Protein AF-A0A969NJH1-F1 (afdb_monomer)

Structure (mmCIF, N/CA/C/O backbone):
data_AF-A0A969NJH1-F1
#
_entry.id   AF-A0A969NJH1-F1
#
loop_
_atom_site.group_PDB
_atom_site.id
_atom_site.type_symbol
_atom_site.label_atom_id
_atom_site.label_alt_id
_atom_site.label_comp_id
_atom_site.label_asym_id
_atom_site.label_entity_id
_atom_site.label_seq_id
_atom_site.pdbx_PDB_ins_code
_atom_site.Cartn_x
_atom_site.Cartn_y
_atom_site.Cartn_z
_atom_site.occupancy
_atom_site.B_iso_or_equiv
_atom_site.auth_seq_id
_atom_site.auth_comp_id
_atom_site.auth_asym_id
_atom_site.auth_atom_id
_atom_site.pdbx_PDB_model_num
ATOM 1 N N . MET A 1 1 ? 2.969 10.305 9.170 1.00 71.44 1 MET A N 1
ATOM 2 C CA . MET A 1 1 ? 1.567 10.212 8.677 1.00 71.44 1 MET A CA 1
ATOM 3 C C . MET A 1 1 ? 0.953 8.862 9.035 1.00 71.44 1 MET A C 1
ATOM 5 O O . MET A 1 1 ? -0.082 8.848 9.693 1.00 71.44 1 MET A O 1
ATOM 9 N N . LEU A 1 2 ? 1.610 7.749 8.691 1.00 83.62 2 LEU A N 1
ATOM 10 C CA . LEU A 1 2 ? 1.183 6.389 9.056 1.00 83.62 2 LEU A CA 1
ATOM 11 C C . LEU A 1 2 ? 1.029 6.175 10.574 1.00 83.62 2 LEU A C 1
ATOM 13 O O . LEU A 1 2 ? 0.042 5.586 11.007 1.00 83.62 2 LEU A O 1
ATOM 17 N N . ASP A 1 3 ? 1.910 6.763 11.387 1.00 84.75 3 ASP A N 1
ATOM 18 C CA . ASP A 1 3 ? 1.868 6.635 12.856 1.00 84.75 3 ASP A CA 1
ATOM 19 C C . ASP A 1 3 ? 0.573 7.175 13.470 1.00 84.75 3 ASP A C 1
ATOM 21 O O . ASP A 1 3 ? 0.067 6.645 14.459 1.00 84.75 3 ASP A O 1
ATOM 25 N N . SER A 1 4 ? -0.005 8.220 12.867 1.00 86.00 4 SER A N 1
ATOM 26 C CA . SER A 1 4 ? -1.274 8.795 13.324 1.00 86.00 4 SER A CA 1
ATOM 27 C C . SER A 1 4 ? -2.436 7.833 13.076 1.00 86.00 4 SER A C 1
ATOM 29 O O . SER A 1 4 ? -3.305 7.670 13.934 1.00 86.00 4 SER A O 1
ATOM 31 N N . ILE A 1 5 ? -2.423 7.151 11.927 1.00 85.31 5 ILE A N 1
ATOM 32 C CA . ILE A 1 5 ? -3.431 6.154 11.549 1.00 85.31 5 ILE A CA 1
ATOM 33 C C . ILE A 1 5 ? -3.326 4.926 12.461 1.00 85.31 5 ILE A C 1
ATOM 35 O O . ILE A 1 5 ? -4.347 4.447 12.960 1.00 85.31 5 ILE A O 1
ATOM 39 N N . GLN A 1 6 ? -2.102 4.474 12.748 1.00 84.19 6 GLN A N 1
ATOM 40 C CA . GLN A 1 6 ? -1.843 3.356 13.655 1.00 84.19 6 GLN A CA 1
ATOM 41 C C . GLN A 1 6 ? -2.267 3.678 15.094 1.00 84.19 6 GLN A C 1
ATOM 43 O O . GLN A 1 6 ? -2.947 2.880 15.739 1.00 84.19 6 GLN A O 1
ATOM 48 N N . SER A 1 7 ? -1.929 4.874 15.583 1.00 84.19 7 SER A N 1
ATOM 49 C CA . SER A 1 7 ? -2.260 5.323 16.943 1.00 84.19 7 SER A CA 1
ATOM 50 C C . SER A 1 7 ? -3.770 5.433 17.168 1.00 84.19 7 SER A C 1
ATOM 52 O O . SER A 1 7 ? -4.268 5.118 18.246 1.00 84.19 7 SER A O 1
ATOM 54 N N . LYS A 1 8 ? -4.518 5.837 16.135 1.00 85.88 8 LYS A N 1
ATOM 55 C CA . LYS A 1 8 ? -5.987 5.900 16.155 1.00 85.88 8 LYS A CA 1
ATOM 56 C C . LYS A 1 8 ? -6.657 4.537 15.921 1.00 85.88 8 LYS A C 1
ATOM 58 O O . LYS A 1 8 ? -7.882 4.476 15.954 1.00 85.88 8 LYS A O 1
ATOM 63 N N . LYS A 1 9 ? -5.882 3.467 15.682 1.00 81.94 9 LYS A N 1
ATOM 64 C CA . LYS A 1 9 ? -6.352 2.096 15.395 1.00 81.94 9 LYS A CA 1
ATOM 65 C C . LYS A 1 9 ? -7.459 2.036 14.333 1.00 81.94 9 LYS A C 1
ATOM 67 O O . LYS A 1 9 ? -8.366 1.216 14.425 1.00 81.94 9 LYS A O 1
ATOM 72 N N . LEU A 1 10 ? -7.392 2.914 13.331 1.00 81.44 10 LEU A N 1
ATOM 73 C CA . LEU A 1 10 ? -8.421 2.991 12.285 1.00 81.44 10 LEU A CA 1
ATOM 74 C C . LEU A 1 10 ? -8.332 1.816 11.310 1.00 81.44 10 LEU A C 1
ATOM 76 O O . LEU A 1 10 ? -9.325 1.437 10.701 1.00 81.44 10 LEU A O 1
ATOM 80 N N . ILE A 1 11 ? -7.125 1.280 11.142 1.00 84.38 11 ILE A N 1
ATOM 81 C CA . ILE A 1 11 ? -6.786 0.226 10.194 1.00 84.38 11 ILE A CA 1
ATOM 82 C C . ILE A 1 11 ? -5.791 -0.698 10.902 1.00 84.38 11 ILE A C 1
ATOM 84 O O . ILE A 1 11 ? -4.860 -0.214 11.550 1.00 84.38 11 ILE A O 1
ATOM 88 N N . VAL A 1 12 ? -5.995 -2.014 10.814 1.00 83.00 12 VAL A N 1
ATOM 89 C CA . VAL A 1 12 ? -5.195 -3.021 11.531 1.00 83.00 12 VAL A CA 1
ATOM 90 C C . VAL A 1 12 ? -4.718 -4.136 10.600 1.00 83.00 12 VAL A C 1
ATOM 92 O O . VAL A 1 12 ? -5.355 -4.441 9.594 1.00 83.00 12 VAL A O 1
ATOM 95 N N . GLY A 1 13 ? -3.593 -4.762 10.952 1.00 86.19 13 GLY A N 1
ATOM 96 C CA . GLY A 1 13 ? -3.087 -5.960 10.278 1.00 86.19 13 GLY A CA 1
ATOM 97 C C . GLY A 1 13 ? -2.629 -5.724 8.836 1.00 86.19 13 GLY A C 1
ATOM 98 O O . GLY A 1 13 ? -1.968 -4.733 8.531 1.00 86.19 13 GLY A O 1
ATOM 99 N N . GLU A 1 14 ? -2.975 -6.655 7.945 1.00 87.94 14 GLU A N 1
ATOM 100 C CA . GLU A 1 14 ? -2.568 -6.648 6.531 1.00 87.94 14 GLU A CA 1
ATOM 101 C C . GLU A 1 14 ? -2.977 -5.360 5.801 1.00 87.94 14 GLU A C 1
ATOM 103 O O . GLU A 1 14 ? -2.234 -4.843 4.966 1.00 87.94 14 GLU A O 1
ATOM 108 N N . LEU A 1 15 ? -4.127 -4.792 6.167 1.00 88.06 15 LEU A N 1
ATOM 109 C CA . LEU A 1 15 ? -4.665 -3.588 5.547 1.00 88.06 15 LEU A CA 1
ATOM 110 C C . LEU A 1 15 ? -3.799 -2.350 5.829 1.00 88.06 15 LEU A C 1
ATOM 112 O O . LEU A 1 15 ? -3.655 -1.476 4.976 1.00 88.06 15 LEU A O 1
ATOM 116 N N . PHE A 1 16 ? -3.152 -2.306 6.998 1.00 91.25 16 PHE A N 1
ATOM 117 C CA . PHE A 1 16 ? -2.192 -1.255 7.331 1.00 91.25 16 PHE A CA 1
ATOM 118 C C . PHE A 1 16 ? -0.911 -1.382 6.500 1.00 91.25 16 PHE A C 1
ATOM 120 O O . PHE A 1 16 ? -0.398 -0.381 6.002 1.00 91.25 16 PHE A O 1
ATOM 127 N N . ASN A 1 17 ? -0.426 -2.610 6.292 1.00 90.88 17 ASN A N 1
ATOM 128 C CA . ASN A 1 17 ? 0.753 -2.860 5.461 1.00 90.88 17 ASN A CA 1
ATOM 129 C C . ASN A 1 17 ? 0.501 -2.441 4.006 1.00 90.88 17 ASN A C 1
ATOM 131 O O . ASN A 1 17 ? 1.335 -1.759 3.410 1.00 90.88 17 ASN A O 1
ATOM 135 N N . LYS A 1 18 ? -0.680 -2.769 3.468 1.00 91.88 18 LYS A N 1
ATOM 136 C CA . LYS A 1 18 ? -1.117 -2.333 2.134 1.00 91.88 18 LYS A CA 1
ATOM 137 C C . LYS A 1 18 ? -1.202 -0.813 2.034 1.00 91.88 18 LYS A C 1
ATOM 139 O O . LYS A 1 18 ? -0.656 -0.231 1.101 1.00 91.88 18 LYS A O 1
ATOM 144 N N . LEU A 1 19 ? -1.808 -0.152 3.021 1.00 92.56 19 LEU A N 1
ATOM 145 C CA . LEU A 1 19 ? -1.876 1.310 3.056 1.00 92.56 19 LEU A CA 1
ATOM 146 C C . LEU A 1 19 ? -0.482 1.957 3.097 1.00 92.56 19 LEU A C 1
ATOM 148 O O . LEU A 1 19 ? -0.240 2.938 2.396 1.00 92.56 19 LEU A O 1
ATOM 152 N N . SER A 1 20 ? 0.438 1.405 3.890 1.00 92.50 20 SER A N 1
ATOM 153 C CA . SER A 1 20 ? 1.827 1.873 3.954 1.00 92.50 20 SER A CA 1
ATOM 154 C C . SER A 1 20 ? 2.514 1.807 2.589 1.00 92.50 20 SER A C 1
ATOM 156 O O . SER A 1 20 ? 3.126 2.785 2.147 1.00 92.50 20 SER A O 1
ATOM 158 N N . GLN A 1 21 ? 2.348 0.686 1.883 1.00 92.75 21 GLN A N 1
ATOM 159 C CA . GLN A 1 21 ? 2.879 0.511 0.536 1.00 92.75 21 GLN A CA 1
ATOM 160 C C . GLN A 1 21 ? 2.259 1.508 -0.455 1.00 92.75 21 GLN A C 1
ATOM 162 O O . GLN A 1 21 ? 3.003 2.189 -1.158 1.00 92.75 21 GLN A O 1
ATOM 167 N N . ILE A 1 22 ? 0.927 1.652 -0.469 1.00 93.50 22 ILE A N 1
ATOM 168 C CA . ILE A 1 22 ? 0.206 2.581 -1.358 1.00 93.50 22 ILE A CA 1
ATOM 169 C C . ILE A 1 22 ? 0.733 4.010 -1.199 1.00 93.50 22 ILE A C 1
ATOM 171 O O . ILE A 1 22 ? 1.092 4.652 -2.186 1.00 93.50 22 ILE A O 1
ATOM 175 N N . LEU A 1 23 ? 0.811 4.508 0.040 1.00 91.88 23 LEU A N 1
ATOM 176 C CA . LEU A 1 23 ? 1.247 5.882 0.303 1.00 91.88 23 LEU A CA 1
ATOM 177 C C . LEU A 1 23 ? 2.718 6.095 -0.066 1.00 91.88 23 LEU A C 1
ATOM 179 O O . LEU A 1 23 ? 3.055 7.128 -0.639 1.00 91.88 23 LEU A O 1
ATOM 183 N N . SER A 1 24 ? 3.576 5.101 0.179 1.00 91.25 24 SER A N 1
ATOM 184 C CA . SER A 1 24 ? 4.992 5.168 -0.202 1.00 91.25 24 SER A CA 1
ATOM 18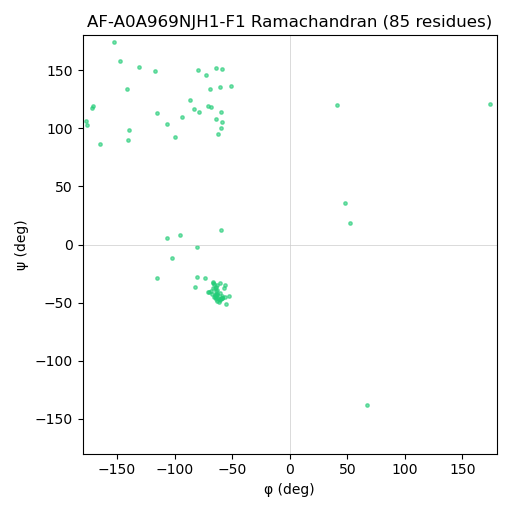5 C C . SER A 1 24 ? 5.162 5.239 -1.722 1.00 91.25 24 SER A C 1
ATOM 187 O O . SER A 1 24 ? 5.890 6.090 -2.232 1.00 91.25 24 SER A O 1
ATOM 189 N N . THR A 1 25 ? 4.460 4.380 -2.467 1.00 91.38 25 THR A N 1
ATOM 190 C CA . THR A 1 25 ? 4.491 4.386 -3.936 1.00 91.38 25 THR A CA 1
ATOM 191 C C . THR A 1 25 ? 3.921 5.685 -4.508 1.00 91.38 25 THR A C 1
ATOM 193 O O . THR A 1 25 ? 4.484 6.229 -5.458 1.00 91.38 25 THR A O 1
ATOM 196 N N . ALA A 1 26 ? 2.841 6.214 -3.924 1.00 91.50 26 ALA A N 1
ATOM 197 C CA . ALA A 1 26 ? 2.233 7.472 -4.350 1.00 91.50 26 ALA A CA 1
ATOM 198 C C . ALA A 1 26 ? 3.166 8.674 -4.133 1.00 91.50 26 ALA A C 1
ATOM 200 O O . ALA A 1 26 ? 3.314 9.500 -5.036 1.00 91.50 26 ALA A O 1
ATOM 201 N N . ASP A 1 27 ? 3.836 8.751 -2.981 1.00 91.56 27 ASP A N 1
ATOM 202 C CA . ASP A 1 27 ? 4.801 9.817 -2.699 1.00 91.56 27 ASP A CA 1
ATOM 203 C C . ASP A 1 27 ? 5.994 9.756 -3.659 1.00 91.56 27 ASP A C 1
ATOM 205 O O . ASP A 1 27 ? 6.393 10.781 -4.221 1.00 91.56 27 ASP A O 1
ATOM 209 N N . LEU A 1 28 ? 6.518 8.558 -3.934 1.00 91.31 28 LEU A N 1
ATOM 210 C CA . LEU A 1 28 ? 7.580 8.375 -4.925 1.00 91.31 28 LEU A CA 1
ATOM 211 C C . LEU A 1 28 ? 7.129 8.828 -6.321 1.00 91.31 28 LEU A C 1
ATOM 213 O O . LEU A 1 28 ? 7.841 9.585 -6.985 1.00 91.31 28 LEU A O 1
ATOM 217 N N . ALA A 1 29 ? 5.938 8.417 -6.758 1.00 90.00 29 ALA A N 1
ATOM 218 C CA . ALA A 1 29 ? 5.417 8.780 -8.071 1.00 90.00 29 ALA A CA 1
ATOM 219 C C . ALA A 1 29 ? 5.165 10.291 -8.214 1.00 90.00 29 ALA A C 1
ATOM 221 O O . ALA A 1 29 ? 5.425 10.876 -9.267 1.00 90.00 29 ALA A O 1
ATOM 222 N N . LYS A 1 30 ? 4.689 10.940 -7.145 1.00 85.56 30 LYS A N 1
ATOM 223 C CA . LYS A 1 30 ? 4.312 12.357 -7.151 1.00 85.56 30 LYS A CA 1
ATOM 224 C C . LYS A 1 30 ? 5.501 13.300 -6.969 1.00 85.56 30 LYS A C 1
ATOM 226 O O . LYS A 1 30 ? 5.519 14.366 -7.580 1.00 85.56 30 LYS A O 1
ATOM 231 N N . PHE A 1 31 ? 6.487 12.925 -6.151 1.00 88.38 31 PHE A N 1
ATOM 232 C CA . PHE A 1 31 ? 7.572 13.827 -5.750 1.00 88.38 31 PHE A CA 1
ATOM 233 C C . PHE A 1 31 ? 8.957 13.405 -6.250 1.00 88.38 31 PHE A C 1
ATOM 235 O O . PHE A 1 31 ? 9.788 14.272 -6.513 1.00 88.38 31 PHE A O 1
ATOM 242 N N . ALA A 1 32 ? 9.217 12.110 -6.450 1.00 84.50 32 ALA A N 1
ATOM 243 C CA . ALA A 1 32 ? 10.547 11.615 -6.824 1.00 84.50 32 ALA A CA 1
ATOM 244 C C . ALA A 1 32 ? 10.750 11.428 -8.343 1.00 84.50 32 ALA A C 1
ATOM 246 O O . ALA A 1 32 ? 11.763 10.869 -8.758 1.00 84.50 32 ALA A O 1
ATOM 247 N N . LYS A 1 33 ? 9.799 11.867 -9.188 1.00 86.19 33 LYS A N 1
ATOM 248 C CA . LYS A 1 33 ? 9.737 11.557 -10.640 1.00 86.19 33 LYS A CA 1
ATOM 249 C C . LYS A 1 33 ? 9.809 10.052 -10.944 1.00 86.19 33 LYS A C 1
ATOM 251 O O . LYS A 1 33 ? 10.114 9.657 -12.071 1.00 86.19 33 LYS A O 1
ATOM 256 N N . PHE A 1 34 ? 9.533 9.217 -9.946 1.00 90.25 34 PHE A N 1
ATOM 257 C CA . PHE A 1 34 ? 9.513 7.776 -10.094 1.00 90.25 34 PHE A CA 1
ATOM 258 C C . PHE A 1 34 ? 8.319 7.386 -10.965 1.00 90.25 34 PHE A C 1
ATOM 260 O O . PHE A 1 34 ? 7.209 7.880 -10.776 1.00 90.25 34 PHE A O 1
ATOM 267 N N . LYS A 1 35 ? 8.545 6.507 -11.938 1.00 90.69 35 LYS A N 1
ATOM 268 C CA . LYS A 1 35 ? 7.468 5.895 -12.713 1.00 90.69 35 LYS A CA 1
ATOM 269 C C . LYS A 1 35 ? 7.345 4.446 -12.252 1.00 90.69 35 LYS A C 1
ATOM 271 O O . LYS A 1 35 ? 8.221 3.662 -12.618 1.00 90.69 35 LYS A O 1
ATOM 276 N N . PRO A 1 36 ? 6.324 4.104 -11.445 1.00 90.38 36 PRO A N 1
ATOM 277 C CA . PRO A 1 36 ? 6.111 2.722 -11.038 1.00 90.38 36 PRO A CA 1
ATOM 278 C C . PRO A 1 36 ? 5.919 1.835 -12.265 1.00 90.38 36 PRO A C 1
ATOM 280 O O . PRO A 1 36 ? 5.428 2.288 -13.307 1.00 90.38 36 PRO A O 1
ATOM 283 N N . LEU A 1 37 ? 6.301 0.566 -12.141 1.00 94.19 37 LEU A N 1
ATOM 284 C CA . LEU A 1 37 ? 6.036 -0.401 -13.198 1.00 94.19 37 LEU A CA 1
ATOM 285 C C . LEU A 1 37 ? 4.517 -0.575 -13.369 1.00 94.19 37 LEU A C 1
ATOM 287 O O . LEU A 1 37 ? 3.777 -0.445 -12.390 1.00 94.19 37 LEU A O 1
ATOM 291 N N . PRO A 1 38 ? 4.026 -0.927 -14.574 1.00 94.69 38 PRO A N 1
ATOM 292 C CA . PRO A 1 38 ? 2.592 -1.109 -14.805 1.00 94.69 38 PRO A CA 1
ATOM 293 C C . PRO A 1 38 ? 1.942 -2.067 -13.797 1.00 94.69 38 PRO A C 1
ATOM 295 O O . PRO A 1 38 ? 0.924 -1.740 -13.198 1.00 94.69 38 PRO A O 1
ATOM 298 N N . ALA A 1 39 ? 2.598 -3.196 -13.515 1.00 94.25 39 ALA A N 1
ATOM 299 C CA . ALA A 1 39 ? 2.109 -4.181 -12.554 1.00 94.25 39 ALA A CA 1
ATOM 300 C C . ALA A 1 39 ? 2.035 -3.644 -11.110 1.00 94.25 39 ALA A C 1
ATOM 302 O O . ALA A 1 39 ? 1.106 -3.979 -10.379 1.00 94.25 39 ALA A O 1
ATOM 303 N N . GLU A 1 40 ? 2.991 -2.806 -10.695 1.00 91.31 40 GLU A N 1
ATOM 304 C CA . GLU A 1 40 ? 3.003 -2.198 -9.358 1.00 91.31 40 GLU A CA 1
ATOM 305 C C . GLU A 1 40 ? 1.900 -1.150 -9.220 1.00 91.31 40 GLU A C 1
ATOM 307 O O . GLU A 1 40 ? 1.222 -1.095 -8.195 1.00 91.31 40 GLU A O 1
ATOM 312 N N . ASN A 1 41 ? 1.691 -0.346 -10.266 1.00 92.88 41 ASN A N 1
ATOM 313 C CA . ASN A 1 41 ? 0.599 0.617 -10.316 1.00 92.88 41 ASN A CA 1
ATOM 314 C C . ASN A 1 41 ? -0.765 -0.086 -10.255 1.00 92.88 41 ASN A C 1
ATOM 316 O O . ASN A 1 41 ? -1.621 0.305 -9.463 1.00 92.88 41 ASN A O 1
ATOM 320 N N . ASP A 1 42 ? -0.949 -1.157 -11.028 1.00 94.88 42 ASP A N 1
ATOM 321 C CA . ASP A 1 42 ? -2.191 -1.934 -11.032 1.00 94.88 42 ASP A CA 1
ATOM 322 C C . ASP A 1 42 ? -2.458 -2.596 -9.676 1.00 94.88 42 ASP A C 1
ATOM 324 O O . ASP A 1 42 ? -3.599 -2.630 -9.208 1.00 94.88 42 ASP A O 1
ATOM 328 N N . LEU A 1 43 ? -1.412 -3.109 -9.022 1.00 93.81 43 LEU A N 1
ATOM 329 C CA . LEU A 1 43 ? -1.512 -3.656 -7.672 1.00 93.81 43 LEU A CA 1
ATOM 330 C C . LEU A 1 43 ? -1.901 -2.569 -6.659 1.00 93.81 43 LEU A C 1
ATOM 332 O O . LEU A 1 43 ? -2.813 -2.779 -5.862 1.00 93.81 43 LEU A O 1
ATOM 336 N N . CYS A 1 44 ? -1.263 -1.398 -6.735 1.00 93.69 44 CYS A N 1
ATOM 337 C CA . CYS A 1 44 ? -1.556 -0.245 -5.885 1.00 93.69 44 CYS A CA 1
ATOM 338 C C . CYS A 1 44 ? -3.019 0.207 -6.027 1.00 93.69 44 CYS A C 1
ATOM 340 O O . CYS A 1 44 ? -3.710 0.420 -5.028 1.00 93.69 44 CYS A O 1
ATOM 342 N N . LEU A 1 45 ? -3.530 0.276 -7.260 1.00 93.88 45 LEU A N 1
ATOM 343 C CA . LEU A 1 45 ? -4.931 0.593 -7.541 1.00 93.88 45 LEU A CA 1
ATOM 344 C C . LEU A 1 45 ? -5.887 -0.439 -6.933 1.00 93.88 45 LEU A C 1
ATOM 346 O O . LEU A 1 45 ? -6.824 -0.058 -6.232 1.00 93.88 45 LEU A O 1
ATOM 350 N N . LYS A 1 46 ? -5.645 -1.738 -7.149 1.0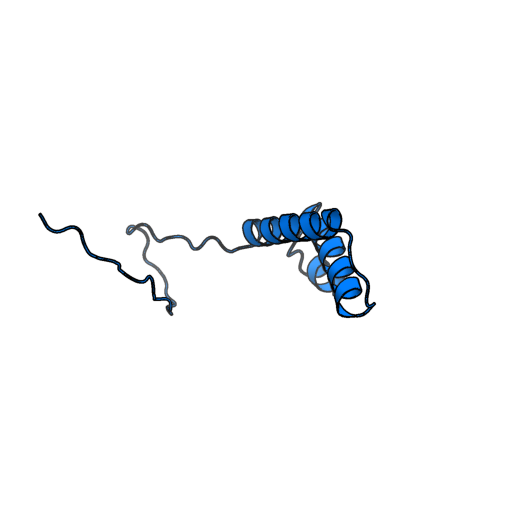0 94.69 46 LYS A N 1
ATOM 351 C CA . LYS A 1 46 ? -6.485 -2.817 -6.596 1.00 94.69 46 LYS A CA 1
ATOM 352 C C . LYS A 1 46 ? -6.544 -2.779 -5.072 1.00 94.69 46 LYS A C 1
ATOM 354 O O . LYS A 1 46 ? -7.629 -2.863 -4.499 1.00 94.69 46 LYS A O 1
ATOM 359 N N . ASP A 1 47 ? -5.394 -2.618 -4.425 1.00 93.44 47 ASP A N 1
ATOM 360 C CA . ASP A 1 47 ? -5.323 -2.541 -2.967 1.00 93.44 47 ASP A CA 1
ATOM 361 C C . ASP A 1 47 ? -6.000 -1.270 -2.432 1.00 93.44 47 ASP A C 1
ATOM 363 O O . ASP A 1 47 ? -6.647 -1.318 -1.385 1.00 93.44 47 ASP A O 1
ATOM 367 N N . THR A 1 48 ? -5.939 -0.159 -3.174 1.00 94.06 48 THR A N 1
ATOM 368 C CA . THR A 1 48 ? -6.644 1.082 -2.819 1.00 94.06 48 THR A CA 1
ATOM 369 C C . THR A 1 48 ? -8.161 0.908 -2.884 1.00 94.06 48 THR A C 1
ATOM 371 O O . THR A 1 48 ? -8.858 1.305 -1.951 1.00 94.06 48 THR A O 1
ATOM 374 N N . TYR A 1 49 ? -8.687 0.281 -3.941 1.00 94.12 49 TYR A N 1
ATOM 375 C CA . TYR A 1 49 ? -10.122 -0.008 -4.037 1.00 94.12 49 TYR A CA 1
ATOM 376 C C . TYR A 1 49 ? -10.596 -0.905 -2.893 1.00 94.12 49 TYR A C 1
ATOM 378 O O . TYR A 1 49 ? -11.561 -0.568 -2.210 1.00 94.12 49 TYR A O 1
ATOM 386 N N . LYS A 1 50 ? -9.862 -1.991 -2.622 1.00 91.62 50 LYS A N 1
ATOM 387 C CA . LYS A 1 50 ? -10.153 -2.900 -1.507 1.00 91.62 50 LYS A CA 1
ATOM 388 C C . LYS A 1 50 ? -10.186 -2.161 -0.166 1.00 91.62 50 LYS A C 1
ATOM 390 O O . LYS A 1 50 ? -11.111 -2.347 0.617 1.00 91.62 50 LYS A O 1
ATOM 395 N N . LEU A 1 51 ? -9.210 -1.285 0.082 1.00 91.00 51 LEU A N 1
ATOM 396 C CA . LEU A 1 51 ? -9.157 -0.481 1.302 1.00 91.00 51 LEU A CA 1
ATOM 397 C C . LEU A 1 51 ? -10.407 0.394 1.465 1.00 91.00 51 LEU A C 1
ATOM 399 O O . LEU A 1 51 ? -10.978 0.455 2.554 1.00 91.00 51 LEU A O 1
ATOM 403 N N . VAL A 1 52 ? -10.834 1.079 0.403 1.00 90.94 52 VAL A N 1
ATOM 404 C CA . VAL A 1 52 ? -12.042 1.917 0.438 1.00 90.94 52 VAL A CA 1
ATOM 405 C C . VAL A 1 52 ? -13.276 1.061 0.697 1.00 90.94 52 VAL A C 1
ATOM 407 O O . VAL A 1 52 ? -14.103 1.427 1.525 1.00 90.94 52 VAL A O 1
ATOM 410 N N . ASP A 1 53 ? -13.388 -0.096 0.053 1.00 90.12 53 ASP A N 1
ATOM 411 C CA . ASP A 1 53 ? -14.530 -0.990 0.233 1.00 90.12 53 ASP A CA 1
ATOM 412 C C . ASP A 1 53 ? -14.636 -1.582 1.640 1.00 90.12 53 ASP A C 1
ATOM 414 O O . ASP A 1 53 ? -15.748 -1.764 2.137 1.00 90.12 53 ASP A O 1
ATOM 418 N N . GLU A 1 54 ? -13.510 -1.844 2.298 1.00 87.75 54 GLU A N 1
ATOM 419 C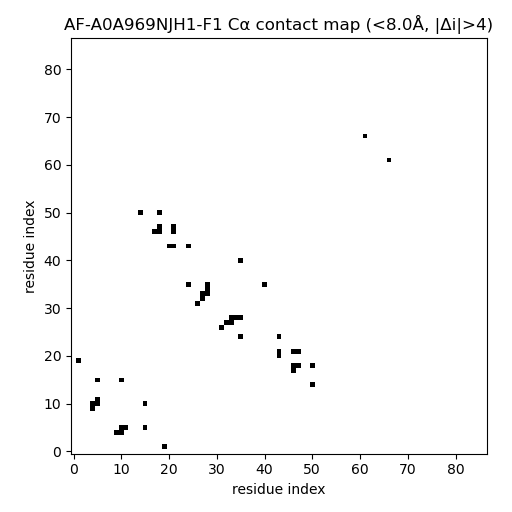 CA . GLU A 1 54 ? -13.481 -2.362 3.669 1.00 87.75 54 GLU A CA 1
ATOM 420 C C . GLU A 1 54 ? -13.688 -1.273 4.726 1.00 87.75 54 GLU A C 1
ATOM 422 O O . GLU A 1 54 ? -14.195 -1.546 5.814 1.00 87.75 54 GLU A O 1
ATOM 427 N N . THR A 1 55 ? -13.300 -0.032 4.423 1.00 86.75 55 THR A N 1
ATOM 428 C CA . THR A 1 55 ? -13.354 1.084 5.382 1.00 86.75 55 THR A CA 1
ATOM 429 C C . THR A 1 55 ? -14.534 2.024 5.162 1.00 86.75 55 THR A C 1
ATOM 431 O O . THR A 1 55 ? -14.837 2.848 6.035 1.00 86.75 55 THR A O 1
ATOM 434 N N . LYS A 1 56 ? -15.239 1.914 4.028 1.00 86.50 56 LYS A N 1
ATOM 435 C CA . LYS A 1 56 ? -16.458 2.686 3.787 1.00 86.50 56 LYS A CA 1
ATOM 436 C C . LYS A 1 56 ? -17.493 2.334 4.847 1.00 86.50 56 LYS A C 1
ATOM 438 O O . LYS A 1 56 ? -17.746 1.174 5.167 1.00 86.50 56 LYS A O 1
ATOM 443 N N . LYS A 1 57 ? -18.144 3.362 5.383 1.00 77.56 57 LYS A N 1
ATOM 444 C CA . LYS A 1 57 ? -19.288 3.167 6.270 1.00 77.56 57 LYS A CA 1
ATOM 445 C C . LYS A 1 57 ? -20.430 2.614 5.429 1.00 77.56 57 LYS A C 1
ATOM 447 O O . LYS A 1 57 ? -20.886 3.284 4.504 1.00 77.56 57 LYS A O 1
ATOM 452 N N . VAL A 1 58 ? -20.898 1.412 5.754 1.00 70.69 58 VAL A N 1
ATOM 453 C CA . VAL A 1 58 ? -22.150 0.902 5.194 1.00 70.69 58 VAL A CA 1
ATOM 454 C C . VAL A 1 58 ? -23.246 1.833 5.696 1.00 70.69 58 VAL A C 1
ATOM 456 O O . VAL A 1 58 ?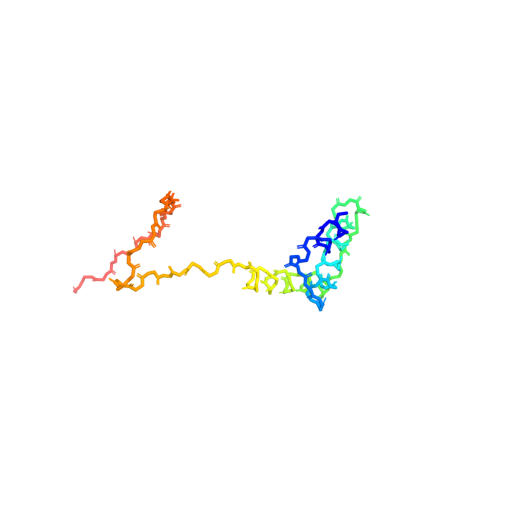 -23.554 1.852 6.888 1.00 70.69 58 VAL A O 1
ATOM 459 N N . GLN A 1 59 ? -23.793 2.661 4.806 1.00 60.22 59 GLN A N 1
ATOM 460 C CA . GLN A 1 59 ? -25.034 3.354 5.109 1.00 60.22 59 GLN A CA 1
ATOM 461 C C . GLN A 1 59 ? -26.059 2.255 5.368 1.00 60.22 59 GLN A C 1
ATOM 463 O O . GLN A 1 59 ? -26.347 1.462 4.471 1.00 60.22 59 GLN A O 1
ATOM 468 N N . GLN A 1 60 ? -26.549 2.154 6.604 1.00 55.47 60 GLN A N 1
ATOM 469 C CA . GLN A 1 60 ? -27.730 1.352 6.879 1.00 55.47 60 GLN A CA 1
ATOM 470 C C . GLN A 1 60 ? -28.835 1.957 6.022 1.00 55.47 60 GLN A C 1
ATOM 472 O O . GLN A 1 60 ? -29.375 3.014 6.347 1.00 55.47 60 GLN A O 1
ATOM 477 N N . ILE A 1 61 ? -29.116 1.327 4.882 1.00 57.59 61 ILE A N 1
ATOM 478 C CA . ILE A 1 61 ? -30.339 1.576 4.142 1.00 57.59 61 ILE A CA 1
ATOM 479 C C . ILE A 1 61 ? -31.417 1.226 5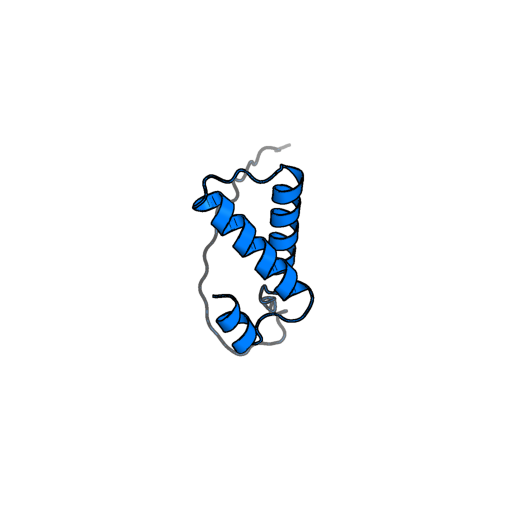.155 1.00 57.59 61 ILE A C 1
ATOM 481 O O . ILE A 1 61 ? -31.569 0.061 5.523 1.00 57.59 61 ILE A O 1
ATOM 485 N N . LYS A 1 62 ? -32.064 2.250 5.714 1.00 50.44 62 LYS A N 1
ATOM 486 C CA . LYS A 1 62 ? -33.195 2.065 6.609 1.00 50.44 62 LYS A CA 1
ATOM 487 C C . LYS A 1 62 ? -34.271 1.376 5.775 1.00 50.44 62 LYS A C 1
ATOM 489 O O . LYS A 1 62 ? -35.014 2.034 5.054 1.00 50.44 62 LYS A O 1
ATOM 494 N N . THR A 1 63 ? -34.336 0.049 5.839 1.00 55.06 63 THR A N 1
ATOM 495 C CA . THR A 1 63 ? -35.578 -0.674 5.576 1.00 55.06 63 THR A CA 1
ATOM 496 C C . THR A 1 63 ? -36.642 -0.009 6.462 1.00 55.06 63 THR A C 1
ATOM 498 O O . THR A 1 63 ? -36.313 0.324 7.605 1.00 55.06 63 THR A O 1
ATOM 501 N N . PRO A 1 64 ? -37.863 0.257 5.965 1.00 52.22 64 PRO A N 1
ATOM 502 C CA . PRO A 1 64 ? -38.840 1.172 6.580 1.00 52.22 64 PRO A CA 1
ATOM 503 C C . PRO A 1 64 ? -39.325 0.858 8.013 1.00 52.22 64 PRO A C 1
ATOM 505 O O . PRO A 1 64 ? -40.264 1.495 8.475 1.00 52.22 64 PRO A O 1
ATOM 508 N N . GLU A 1 65 ? -38.698 -0.054 8.755 1.00 54.31 65 GLU A N 1
ATOM 509 C CA . GLU A 1 65 ? -39.121 -0.463 10.097 1.00 54.31 65 GLU A CA 1
ATOM 510 C C . GLU A 1 65 ? -38.247 0.065 11.253 1.00 54.31 65 GLU A C 1
ATOM 512 O O . GLU A 1 65 ? -38.492 -0.275 12.406 1.00 54.31 65 GLU A O 1
ATOM 517 N N . SER A 1 66 ? -37.253 0.930 11.010 1.00 48.50 66 SER A N 1
ATOM 518 C CA . SER A 1 66 ? -36.515 1.570 12.117 1.00 48.50 66 SER A CA 1
ATOM 519 C C . SER A 1 66 ? -36.190 3.044 11.852 1.00 48.50 66 SER A C 1
ATOM 521 O O . SER A 1 66 ? -35.161 3.415 11.277 1.00 48.50 66 SER A O 1
ATOM 523 N N . LEU A 1 67 ? -37.118 3.907 12.273 1.00 49.28 67 LEU A N 1
ATOM 524 C CA . LEU A 1 67 ? -36.957 5.357 12.369 1.00 49.28 67 LEU A CA 1
ATOM 525 C C . LEU A 1 67 ? -36.501 5.763 13.777 1.00 49.28 67 LEU A C 1
ATOM 527 O O . LEU A 1 67 ? -37.300 5.754 14.703 1.00 49.28 67 LEU A O 1
ATOM 531 N N . SER A 1 68 ? -35.249 6.207 13.889 1.00 45.09 68 SER A N 1
ATOM 532 C CA . SER A 1 68 ? -34.759 7.312 14.746 1.00 45.09 68 SER A CA 1
ATOM 533 C C . SER A 1 68 ? -33.229 7.302 14.618 1.00 45.09 68 SER A C 1
ATOM 535 O O . SER A 1 68 ? -32.628 6.259 14.828 1.00 45.09 68 SER A O 1
ATOM 537 N N . THR A 1 69 ? -32.484 8.315 14.184 1.00 38.75 69 THR A N 1
ATOM 538 C CA . THR A 1 69 ? -32.671 9.770 14.169 1.00 38.75 69 THR A CA 1
ATOM 539 C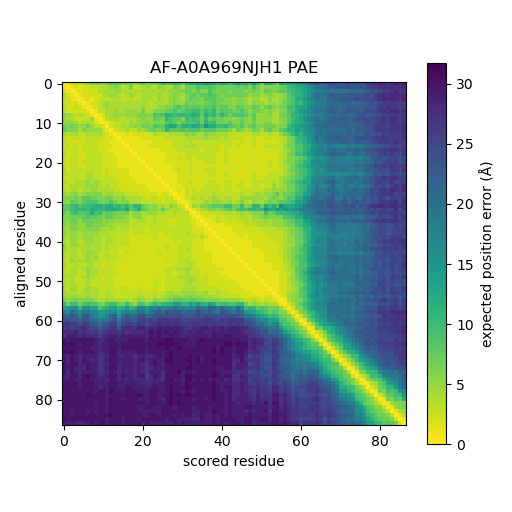 C . THR A 1 69 ? -31.858 10.344 12.987 1.00 38.75 69 THR A C 1
ATOM 541 O O . THR A 1 69 ? -31.194 9.604 12.257 1.00 38.75 69 THR A O 1
ATOM 544 N N . GLU A 1 70 ? -32.002 11.639 12.740 1.00 41.03 70 GLU A N 1
ATOM 545 C CA . GLU A 1 70 ? -31.701 12.385 11.512 1.00 41.03 70 GLU A CA 1
ATOM 546 C C . GLU A 1 70 ? -30.214 12.737 11.297 1.00 41.03 70 GLU A C 1
ATOM 548 O O . GLU A 1 70 ? -29.484 12.980 12.256 1.00 41.03 70 GLU A O 1
ATOM 553 N N . ASN A 1 71 ? -29.784 12.828 10.028 1.00 40.56 71 ASN A N 1
ATOM 554 C CA . ASN A 1 71 ? -29.331 14.084 9.401 1.00 40.56 71 ASN A CA 1
ATOM 555 C C . ASN A 1 71 ? -29.087 13.891 7.884 1.00 40.56 71 ASN A C 1
ATOM 557 O O . ASN A 1 71 ? -28.256 13.091 7.459 1.00 40.56 71 ASN A O 1
ATOM 561 N N . THR A 1 72 ? -29.870 14.637 7.103 1.00 35.50 72 THR A N 1
ATOM 562 C CA . THR A 1 72 ? -29.915 14.793 5.633 1.00 35.50 72 THR A CA 1
ATOM 563 C C . THR A 1 72 ? -28.700 15.600 5.138 1.00 35.50 72 THR A C 1
ATOM 565 O O . THR A 1 72 ? -28.195 16.433 5.883 1.00 35.50 72 THR A O 1
ATOM 568 N N . ILE A 1 73 ? -28.126 15.342 3.953 1.00 43.94 73 ILE A N 1
ATOM 569 C CA . ILE A 1 73 ? -28.306 16.079 2.670 1.00 43.94 73 ILE A CA 1
ATOM 570 C C . ILE A 1 73 ? -27.473 15.291 1.619 1.00 43.94 73 ILE A C 1
ATOM 572 O O . ILE A 1 73 ? -26.278 15.105 1.826 1.00 43.94 73 ILE A O 1
ATOM 576 N N . GLN A 1 74 ? -28.081 14.529 0.691 1.00 42.62 74 GLN A N 1
ATOM 577 C CA . GLN A 1 74 ? -28.401 14.864 -0.723 1.00 42.62 74 GLN A CA 1
ATOM 578 C C . GLN A 1 74 ? -27.252 15.629 -1.420 1.00 42.62 74 GLN A C 1
ATOM 580 O O . GLN A 1 74 ? -26.801 16.645 -0.920 1.00 42.62 74 GLN A O 1
ATOM 585 N N . ASN A 1 75 ? -26.637 15.148 -2.504 1.00 46.69 75 ASN A N 1
ATOM 586 C CA . ASN A 1 75 ? -27.094 15.392 -3.875 1.00 46.69 75 ASN A CA 1
ATOM 587 C C . ASN A 1 75 ? -26.295 14.508 -4.862 1.00 46.69 75 ASN A C 1
ATOM 589 O O . ASN A 1 75 ? -25.090 14.690 -5.008 1.00 46.69 75 ASN A O 1
ATOM 593 N N . GLU A 1 76 ? -26.976 13.634 -5.597 1.00 45.34 76 GLU A N 1
ATOM 594 C CA . GLU A 1 76 ? -26.765 13.498 -7.046 1.00 45.34 76 GLU A CA 1
ATOM 595 C C . GLU A 1 76 ? -28.099 13.877 -7.707 1.00 45.34 76 GLU A C 1
ATOM 597 O O . GLU A 1 76 ? -29.151 13.704 -7.081 1.00 45.34 76 GLU A O 1
ATOM 602 N N . PRO A 1 77 ? -28.094 14.448 -8.920 1.00 46.59 77 PRO A N 1
ATOM 603 C CA . PRO A 1 77 ? -28.306 13.561 -10.068 1.00 46.59 77 PRO A CA 1
ATOM 604 C C . PRO A 1 77 ? -27.548 14.009 -11.329 1.00 46.59 77 PRO A C 1
ATOM 606 O O . PRO A 1 77 ? -27.239 15.185 -11.480 1.00 46.59 77 PRO A O 1
ATOM 609 N N . VAL A 1 78 ? -27.300 13.087 -12.263 1.00 40.78 78 VAL A N 1
ATOM 610 C CA . VAL A 1 78 ? -27.887 13.106 -13.623 1.00 40.78 78 VAL A CA 1
ATOM 611 C C . VAL A 1 78 ? -27.434 11.836 -14.359 1.00 40.78 78 VAL A C 1
ATOM 613 O O . VAL A 1 78 ? -26.318 11.745 -14.864 1.00 40.78 78 VAL A O 1
ATOM 616 N N . THR A 1 79 ? -28.333 10.857 -14.453 1.00 34.22 79 THR A N 1
ATOM 617 C CA . THR A 1 79 ? -28.350 9.854 -15.523 1.00 34.22 79 THR A CA 1
ATOM 618 C C . THR A 1 79 ? -29.140 10.430 -16.696 1.00 34.22 79 THR A C 1
ATOM 620 O O . THR A 1 79 ? -30.282 10.855 -16.536 1.00 34.22 79 THR A O 1
ATOM 623 N N . ILE A 1 80 ? -28.513 10.468 -17.871 1.00 47.84 80 ILE A N 1
ATOM 624 C CA . ILE A 1 80 ? -29.147 10.848 -19.135 1.00 47.84 80 ILE A CA 1
ATOM 625 C C . ILE A 1 80 ? -30.107 9.722 -19.538 1.00 47.84 80 ILE A C 1
ATOM 627 O O . ILE A 1 80 ? -29.698 8.574 -19.705 1.00 47.84 80 ILE A O 1
ATOM 631 N N . THR A 1 81 ? -31.387 10.063 -19.647 1.00 39.84 81 THR A N 1
ATOM 632 C CA . THR A 1 81 ? -32.463 9.249 -20.212 1.00 39.84 81 THR A CA 1
ATOM 633 C C . THR A 1 81 ? -32.409 9.311 -21.737 1.00 39.84 81 THR A C 1
ATOM 635 O O . THR A 1 81 ? -32.699 10.355 -22.314 1.00 39.84 81 THR A O 1
ATOM 638 N N . ASP A 1 82 ? -32.118 8.187 -22.393 1.00 41.72 82 ASP A N 1
ATOM 639 C CA . ASP A 1 82 ? -32.483 7.970 -23.795 1.00 41.72 82 ASP A CA 1
ATOM 640 C C . ASP A 1 82 ? -33.753 7.110 -23.842 1.00 41.72 82 ASP A C 1
ATOM 642 O O . ASP A 1 82 ? -33.716 5.879 -23.820 1.00 41.72 82 ASP A O 1
ATOM 646 N N . GLU A 1 83 ? -34.908 7.777 -23.892 1.00 45.97 83 GLU A N 1
ATOM 647 C CA . GLU A 1 83 ? -36.152 7.172 -24.358 1.00 45.97 83 GLU A CA 1
ATOM 648 C C . GLU A 1 83 ? -36.190 7.229 -25.888 1.00 45.97 83 GLU A C 1
ATOM 650 O O . GLU A 1 83 ? -36.261 8.310 -26.473 1.00 45.97 83 GLU A O 1
A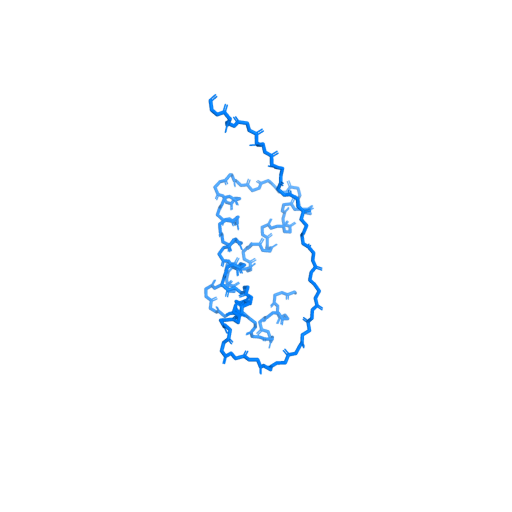TOM 655 N N . LYS A 1 84 ? -36.205 6.065 -26.545 1.00 46.38 84 LYS A N 1
ATOM 656 C CA . LYS A 1 84 ? -36.951 5.855 -27.796 1.00 46.38 84 LYS A CA 1
ATOM 657 C C . LYS A 1 84 ? -37.083 4.365 -28.099 1.00 46.38 84 LYS A C 1
ATOM 659 O O . LYS A 1 84 ? -36.316 3.785 -28.860 1.00 46.38 84 LYS A O 1
ATOM 664 N N . ASN A 1 85 ? -38.117 3.755 -27.534 1.00 37.97 85 ASN A N 1
ATOM 665 C CA .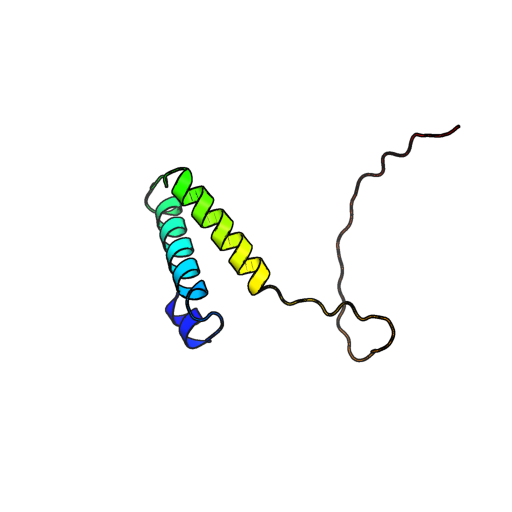 ASN A 1 85 ? -38.809 2.668 -28.212 1.00 37.97 85 ASN A CA 1
ATOM 666 C C . ASN A 1 85 ? -40.312 2.842 -27.967 1.00 37.97 85 ASN A C 1
ATOM 668 O O . ASN A 1 85 ? -40.816 2.556 -26.884 1.00 37.97 85 ASN A O 1
ATOM 672 N N . LEU A 1 86 ? -40.987 3.420 -28.959 1.00 49.59 86 LEU A N 1
ATOM 673 C CA . LEU A 1 86 ? -42.435 3.531 -29.038 1.00 49.59 86 LEU A CA 1
ATOM 674 C C . LEU A 1 86 ? -42.860 2.707 -30.254 1.00 49.59 86 LEU A C 1
ATOM 676 O O . LEU A 1 86 ? -42.500 3.085 -31.365 1.00 49.59 86 LEU A O 1
ATOM 680 N N . ASN A 1 87 ? -43.582 1.619 -29.965 1.00 47.75 87 ASN A N 1
ATOM 681 C CA . ASN A 1 87 ? -44.545 0.888 -30.803 1.00 47.75 87 ASN A CA 1
ATOM 682 C C . ASN A 1 87 ? -44.240 0.745 -32.303 1.00 47.75 87 ASN A C 1
ATOM 684 O O . ASN A 1 87 ? -44.508 1.712 -33.053 1.00 47.75 87 ASN A O 1
#

pLDDT: mean 74.63, std 20.84, range [34.22, 94.88]

Nearest PDB structures (foldseek):
  7sp4-assembly1_h  TM=6.443E-01  e=7.893E+00  Lederbergvirus Sf6

Sequence (87 aa):
MLDSIQSKKLIVGELFNKLSQILSTADLAKFAKFKPLPAENDLCLKDTYKLVDETKKVQQIKTPESLSTENTIQNEPVTIT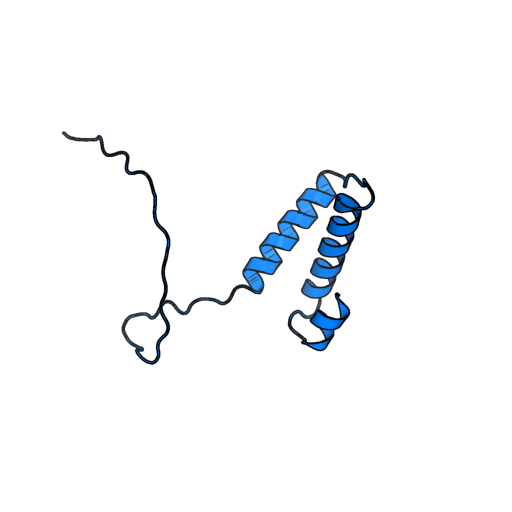DEKNLN

Secondary structure (DSSP, 8-state):
-HHHHHHTTSS-THHHHHHHHHHHHHHHHHHS-----HHHHHHHHHHHHHHHHHHS-------TT----------------------

Foldseek 3Di:
DLVVCVVVVLDDDPLSVLVVLLVVVVCCVPPVVDDDDPVSVVSSVVSVVVSCVVNPDPDPPPPPPDDDDDDDDDDDDDDDDDDDDDD

Solvent-accessible surface area (backbone atoms only — not comparable to full-atom values): 5864 Å² total; per-residue (Å²): 114,67,66,60,46,53,75,65,62,77,53,65,71,71,59,39,54,52,49,54,50,41,53,52,54,50,48,36,43,75,72,65,77,42,77,72,52,70,70,57,48,52,49,42,51,53,53,50,52,52,50,50,68,72,66,52,78,79,73,77,74,68,61,97,84,65,91,83,82,90,85,90,79,88,85,85,88,85,83,86,82,85,88,83,87,79,136

Mean predicted aligned error: 14.18 Å

Radius of gyration: 20.37 Å; Cα contacts (8 Å, |Δi|>4): 26; chains: 1; bounding box: 55×23×48 Å